Protein AF-A0A1V4TN84-F1 (afdb_monomer_lite)

Structure (mmCIF, N/CA/C/O backbone):
data_AF-A0A1V4TN84-F1
#
_entry.id   AF-A0A1V4TN84-F1
#
loop_
_atom_site.group_PDB
_atom_site.id
_atom_site.type_symbol
_atom_site.label_atom_id
_atom_site.label_alt_id
_atom_site.label_comp_id
_atom_site.label_asym_id
_atom_site.label_entity_id
_atom_site.label_seq_id
_atom_site.pdbx_PDB_ins_code
_atom_site.Cartn_x
_atom_site.Cartn_y
_atom_site.Cartn_z
_atom_site.occupancy
_atom_site.B_iso_or_equiv
_atom_site.auth_seq_id
_atom_site.auth_comp_id
_atom_site.auth_asym_id
_atom_site.auth_atom_id
_atom_site.pdbx_PDB_model_num
ATOM 1 N N . MET A 1 1 ? -17.550 -18.038 -3.055 1.00 44.47 1 MET A N 1
ATOM 2 C CA . MET A 1 1 ? -17.395 -16.756 -3.774 1.00 44.47 1 MET A CA 1
ATOM 3 C C . MET A 1 1 ? -16.757 -17.091 -5.110 1.00 44.47 1 MET A C 1
ATOM 5 O O . MET A 1 1 ? -15.758 -17.791 -5.103 1.00 44.47 1 MET A O 1
ATOM 9 N N . THR A 1 2 ? -17.371 -16.721 -6.230 1.00 51.16 2 THR A N 1
ATOM 10 C CA . THR A 1 2 ? -16.885 -17.046 -7.583 1.00 51.16 2 THR A CA 1
ATOM 11 C C . THR A 1 2 ? -16.467 -15.755 -8.274 1.00 51.16 2 THR A C 1
ATOM 13 O O . THR A 1 2 ? -17.308 -14.886 -8.494 1.00 51.16 2 THR A O 1
ATOM 16 N N . PHE A 1 3 ? -15.176 -15.620 -8.579 1.00 55.84 3 PHE A N 1
ATOM 17 C CA . PHE A 1 3 ? -14.640 -14.546 -9.413 1.00 55.84 3 PHE A CA 1
ATOM 18 C C . PHE A 1 3 ? -14.633 -15.019 -10.872 1.00 55.84 3 PHE A C 1
ATOM 20 O O . PHE A 1 3 ? -14.253 -16.154 -11.148 1.00 55.84 3 PHE A O 1
ATOM 27 N N . GLN A 1 4 ? -15.104 -14.182 -11.795 1.00 61.66 4 GLN A N 1
ATOM 28 C CA . GLN A 1 4 ? -15.044 -14.445 -13.233 1.00 61.66 4 GLN A CA 1
ATOM 29 C C . GLN A 1 4 ? -13.943 -13.567 -13.820 1.00 61.66 4 GLN A C 1
ATOM 31 O O . GLN A 1 4 ? -14.016 -12.341 -13.729 1.00 61.66 4 GLN A O 1
ATOM 36 N N . TYR A 1 5 ? -12.921 -14.193 -14.398 1.00 61.38 5 TYR A N 1
ATOM 37 C CA . TYR A 1 5 ? -11.855 -13.474 -15.086 1.00 61.38 5 TYR A CA 1
ATOM 38 C C . TYR A 1 5 ? -12.407 -12.771 -16.346 1.00 61.38 5 TYR A C 1
ATOM 40 O O . TYR A 1 5 ? -13.293 -13.319 -17.009 1.00 61.38 5 TYR A O 1
ATOM 48 N N . PRO A 1 6 ? -11.919 -11.570 -16.715 1.00 65.75 6 PRO A N 1
ATOM 49 C CA . PRO A 1 6 ? -12.272 -10.952 -17.991 1.00 65.75 6 PRO A CA 1
ATOM 50 C C . PRO A 1 6 ? -11.817 -11.837 -19.164 1.00 65.75 6 PRO A C 1
ATOM 52 O O . PRO A 1 6 ? -10.789 -12.497 -19.083 1.00 65.75 6 PRO A O 1
ATOM 55 N N . GLY A 1 7 ? -12.579 -11.856 -20.260 1.00 73.56 7 GLY A N 1
ATOM 56 C CA . GLY A 1 7 ? -12.618 -12.988 -21.201 1.00 73.56 7 GLY A CA 1
ATOM 57 C C . GLY A 1 7 ? -11.291 -13.584 -21.697 1.00 73.56 7 GLY A C 1
ATOM 58 O O . GLY A 1 7 ? -11.207 -14.797 -21.834 1.00 73.56 7 GLY A O 1
ATOM 59 N N . ASN A 1 8 ? -10.262 -12.779 -21.975 1.00 76.88 8 ASN A N 1
ATOM 60 C CA . ASN A 1 8 ? -8.979 -13.258 -22.511 1.00 76.88 8 ASN A CA 1
ATOM 61 C C . ASN A 1 8 ? -7.912 -13.561 -21.445 1.00 76.88 8 ASN A C 1
ATOM 63 O O . ASN A 1 8 ? -6.745 -13.741 -21.788 1.00 76.88 8 ASN A O 1
ATOM 67 N N . TRP A 1 9 ? -8.281 -13.570 -20.168 1.00 68.94 9 TRP A N 1
ATOM 68 C CA . TRP A 1 9 ? -7.361 -13.846 -19.076 1.00 68.94 9 TRP A CA 1
ATOM 69 C C . TRP A 1 9 ? -7.313 -15.351 -18.821 1.00 68.94 9 TRP A C 1
ATOM 71 O O . TRP A 1 9 ? -8.344 -15.998 -18.647 1.00 68.94 9 TRP A O 1
ATOM 81 N N . SER A 1 10 ? -6.106 -15.899 -18.780 1.00 64.62 10 SER A N 1
ATOM 82 C CA . SER A 1 10 ? -5.844 -17.265 -18.339 1.00 64.62 10 SER A CA 1
ATOM 83 C C . SER A 1 10 ? -5.155 -17.228 -16.984 1.00 64.62 10 SER A C 1
ATOM 85 O O . SER A 1 10 ? -4.241 -16.427 -16.781 1.00 64.62 10 SER A O 1
ATOM 87 N N . GLU A 1 11 ? -5.561 -18.111 -16.078 1.00 62.00 11 GLU A N 1
ATOM 88 C CA . GLU A 1 11 ? -4.801 -18.388 -14.864 1.00 62.00 11 GLU A CA 1
ATOM 89 C C . GLU A 1 11 ? -3.408 -18.890 -15.267 1.00 62.00 11 GLU A C 1
ATOM 91 O O . GLU A 1 11 ? -3.270 -19.881 -15.988 1.00 62.00 11 GLU A O 1
ATOM 96 N N . LEU A 1 12 ? -2.367 -18.160 -14.872 1.00 56.59 12 LEU A N 1
ATOM 97 C CA . LEU A 1 12 ? -1.006 -18.674 -14.946 1.00 56.59 12 LEU A CA 1
ATOM 98 C C . LEU A 1 12 ? -0.860 -19.651 -13.778 1.00 56.59 12 LEU A C 1
ATOM 100 O O . LEU A 1 12 ? -1.164 -19.265 -12.651 1.00 56.59 12 LEU A O 1
ATOM 104 N N . ASN A 1 13 ? -0.439 -20.895 -14.055 1.00 48.38 13 ASN A N 1
ATOM 105 C CA . ASN A 1 13 ? -0.114 -21.903 -13.033 1.00 48.38 13 ASN A CA 1
ATOM 106 C C . ASN A 1 13 ? 0.580 -21.219 -11.857 1.00 48.38 13 ASN A C 1
ATOM 108 O O . ASN A 1 13 ? 1.556 -20.518 -12.131 1.00 48.38 13 ASN A O 1
ATOM 112 N N . GLU A 1 14 ? 0.088 -21.429 -10.626 1.00 47.56 14 GLU A N 1
ATOM 113 C CA . GLU A 1 14 ? 0.637 -20.911 -9.361 1.00 47.56 14 GLU A CA 1
ATOM 114 C C .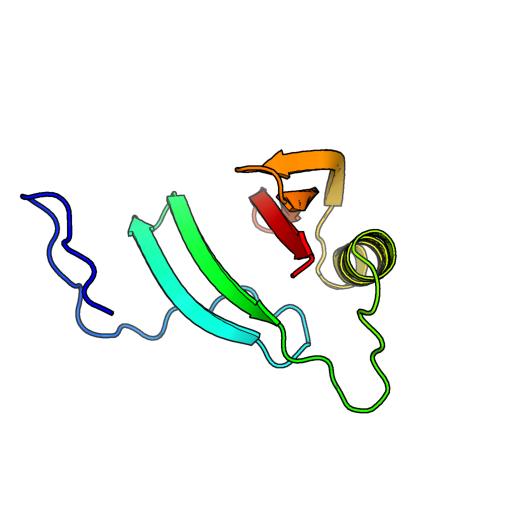 GLU A 1 14 ? 2.165 -20.824 -9.425 1.00 47.56 14 GLU A C 1
ATOM 116 O O . GLU A 1 14 ? 2.899 -21.771 -9.151 1.00 47.56 14 GLU A O 1
ATOM 121 N N . THR A 1 15 ? 2.659 -19.682 -9.882 1.00 45.22 15 THR A N 1
ATOM 122 C CA . THR A 1 15 ? 4.082 -19.403 -9.929 1.00 45.22 15 THR A CA 1
ATOM 123 C C . THR A 1 15 ? 4.315 -18.670 -8.631 1.00 45.22 15 THR A C 1
ATOM 125 O O . THR A 1 15 ? 3.602 -17.704 -8.362 1.00 45.22 15 THR A O 1
ATOM 128 N N . GLU A 1 16 ? 5.229 -19.158 -7.791 1.00 45.19 16 GLU A N 1
ATOM 129 C CA . GLU A 1 16 ? 5.577 -18.519 -6.521 1.00 45.19 16 GLU A CA 1
ATOM 130 C C . GLU A 1 16 ? 6.028 -17.075 -6.778 1.00 45.19 16 GLU A C 1
ATOM 132 O O . GLU A 1 16 ? 7.206 -16.777 -6.987 1.00 45.19 16 GLU A O 1
ATOM 137 N N . TYR A 1 17 ? 5.074 -16.150 -6.794 1.00 42.38 17 TYR A N 1
ATOM 138 C CA . TYR A 1 17 ? 5.363 -14.737 -6.825 1.00 42.38 17 TYR A CA 1
ATOM 139 C C . TYR A 1 17 ? 5.905 -14.388 -5.453 1.00 42.38 17 TYR A C 1
ATOM 141 O O . TYR A 1 17 ? 5.197 -14.417 -4.446 1.00 42.38 17 TYR A O 1
ATOM 149 N N . LYS A 1 18 ? 7.190 -14.044 -5.419 1.00 45.19 18 LYS A N 1
ATOM 150 C CA . LYS A 1 18 ? 7.790 -13.415 -4.251 1.00 45.19 18 LYS A CA 1
ATOM 151 C C . LYS A 1 18 ? 7.238 -12.000 -4.178 1.00 45.19 18 LYS A C 1
ATOM 153 O O . LYS A 1 18 ? 7.744 -11.095 -4.838 1.00 45.19 18 LYS A O 1
ATOM 158 N N . THR A 1 19 ? 6.159 -11.825 -3.423 1.00 47.38 19 THR A N 1
ATOM 159 C CA . THR A 1 19 ? 5.708 -10.491 -3.044 1.00 47.38 19 THR A CA 1
ATOM 160 C C . THR A 1 19 ? 6.782 -9.826 -2.197 1.00 47.38 19 THR A C 1
ATOM 162 O O . THR A 1 19 ? 7.658 -10.479 -1.618 1.00 47.38 19 THR A O 1
ATOM 165 N N . LEU A 1 20 ? 6.755 -8.495 -2.169 1.00 44.44 20 LEU A N 1
ATOM 166 C CA . LEU A 1 20 ? 7.616 -7.733 -1.284 1.00 44.44 20 LEU A CA 1
ATOM 167 C C . LEU A 1 20 ? 7.236 -8.134 0.150 1.00 44.44 20 LEU A C 1
ATOM 169 O O . LEU A 1 20 ? 6.227 -7.669 0.668 1.00 44.44 20 LEU A O 1
ATOM 173 N N . ASP A 1 21 ? 7.997 -9.036 0.771 1.00 48.47 21 ASP A N 1
ATOM 174 C CA . ASP A 1 21 ? 7.750 -9.497 2.139 1.00 48.47 21 ASP A CA 1
ATOM 175 C C . ASP A 1 21 ? 7.879 -8.298 3.069 1.00 48.47 21 ASP A C 1
ATOM 177 O O . ASP A 1 21 ? 8.992 -7.986 3.474 1.00 48.47 21 ASP A O 1
ATOM 181 N N . LEU A 1 22 ? 6.784 -7.603 3.401 1.00 50.00 22 LEU A N 1
ATOM 182 C CA . LEU A 1 22 ? 6.774 -6.428 4.277 1.00 50.00 22 LEU A CA 1
ATOM 183 C C . LEU A 1 22 ? 7.040 -6.783 5.755 1.00 50.00 22 LEU A C 1
ATOM 185 O O . LEU A 1 22 ? 6.817 -5.947 6.623 1.00 50.00 22 LEU A O 1
ATOM 189 N N . GLY A 1 23 ? 7.597 -7.959 6.077 1.00 44.19 23 GLY A N 1
ATOM 190 C CA . GLY A 1 23 ? 8.089 -8.293 7.420 1.00 44.19 23 GLY A CA 1
ATOM 191 C C . GLY A 1 23 ? 6.965 -8.558 8.418 1.00 44.19 23 GLY A C 1
ATOM 192 O O . GLY A 1 23 ? 7.143 -8.452 9.629 1.00 44.19 23 GLY A O 1
ATOM 193 N N . SER A 1 24 ? 5.788 -8.869 7.897 1.00 51.88 24 SER A N 1
ATOM 194 C CA . SER A 1 24 ? 4.601 -9.283 8.631 1.00 51.88 24 SER A CA 1
ATOM 195 C C . SER A 1 24 ? 4.003 -10.440 7.845 1.00 51.88 24 SER A C 1
ATOM 197 O O . SER A 1 24 ? 4.135 -10.471 6.626 1.00 51.88 24 SER A O 1
ATOM 199 N N . ASN A 1 25 ? 3.413 -11.416 8.531 1.00 61.50 25 ASN A N 1
ATOM 200 C CA . ASN A 1 25 ? 2.792 -12.580 7.904 1.00 61.50 25 ASN A CA 1
ATOM 201 C C . ASN A 1 25 ? 1.731 -12.093 6.898 1.00 61.50 25 ASN A C 1
ATOM 203 O O . ASN A 1 25 ? 0.621 -11.735 7.284 1.00 61.50 25 ASN A O 1
ATOM 207 N N . ILE A 1 26 ? 2.089 -11.991 5.623 1.00 67.12 26 ILE A N 1
ATOM 208 C CA . ILE A 1 26 ? 1.191 -11.564 4.557 1.00 67.12 26 ILE A CA 1
ATOM 209 C C . ILE A 1 26 ? 0.729 -12.817 3.840 1.00 67.12 26 ILE A C 1
ATOM 211 O O . ILE A 1 26 ? 1.534 -13.617 3.371 1.00 67.12 26 ILE A O 1
ATOM 215 N N . GLU A 1 27 ? -0.582 -12.973 3.763 1.00 73.00 27 GLU A N 1
ATOM 216 C CA . GLU A 1 27 ? -1.212 -13.992 2.942 1.00 73.00 27 GLU A CA 1
ATOM 217 C C . GLU A 1 27 ? -1.642 -13.328 1.631 1.00 73.00 27 GLU A C 1
ATOM 219 O O . GLU A 1 27 ? -2.493 -12.432 1.620 1.00 73.00 27 GLU A O 1
ATOM 224 N N . VAL A 1 28 ? -1.013 -13.730 0.527 1.00 75.44 28 VAL A N 1
ATOM 225 C CA . VAL A 1 28 ? -1.392 -13.274 -0.812 1.00 75.44 28 VAL A CA 1
ATOM 226 C C . VAL A 1 28 ? -2.686 -13.980 -1.196 1.00 75.44 28 VAL A C 1
ATOM 228 O O . VAL A 1 28 ? -2.720 -15.200 -1.299 1.00 75.44 28 VAL A O 1
ATOM 231 N N . ILE A 1 29 ? -3.755 -13.211 -1.398 1.00 78.06 29 ILE A N 1
ATOM 232 C CA . ILE A 1 29 ? -5.060 -13.739 -1.813 1.00 78.06 29 ILE A CA 1
ATOM 233 C C . ILE A 1 29 ? -5.106 -13.860 -3.336 1.00 78.06 29 ILE A C 1
ATOM 235 O O . ILE A 1 29 ? -5.655 -14.818 -3.870 1.00 78.06 29 ILE A O 1
ATOM 239 N N . PHE A 1 30 ? -4.575 -12.858 -4.040 1.00 77.19 30 PHE A N 1
ATOM 240 C CA . PHE A 1 30 ? -4.642 -12.794 -5.495 1.00 77.19 30 PHE A CA 1
ATOM 241 C C . PHE A 1 30 ? -3.623 -11.808 -6.063 1.00 77.19 30 PHE A C 1
ATOM 243 O O . PHE A 1 30 ? -3.352 -10.763 -5.468 1.00 77.19 30 PHE A O 1
ATOM 250 N N . ILE A 1 31 ? -3.102 -12.132 -7.245 1.00 79.56 31 ILE A N 1
ATOM 251 C CA . ILE A 1 31 ? -2.227 -11.270 -8.036 1.00 79.56 31 ILE A CA 1
ATOM 252 C C . ILE A 1 31 ? -2.816 -11.150 -9.438 1.00 79.56 31 ILE A C 1
ATOM 254 O O . ILE A 1 31 ? -3.181 -12.147 -10.058 1.00 79.56 31 ILE A O 1
ATOM 258 N N . LEU A 1 32 ? -2.876 -9.923 -9.944 1.00 78.56 32 LEU A N 1
ATOM 259 C CA . LEU A 1 32 ? -3.323 -9.613 -11.291 1.00 78.56 32 LEU A CA 1
ATOM 260 C C . LEU A 1 32 ? -2.295 -8.758 -12.007 1.00 78.56 32 LEU A C 1
ATOM 262 O O . LEU A 1 32 ? -2.011 -7.650 -11.558 1.00 78.56 32 LEU A O 1
ATOM 266 N N . GLY A 1 33 ? -1.787 -9.211 -13.148 1.00 75.25 33 GLY A N 1
ATOM 267 C CA . GLY A 1 33 ? -0.942 -8.356 -13.968 1.00 75.25 33 GLY A CA 1
ATOM 268 C C . GLY A 1 33 ? 0.034 -9.093 -14.865 1.00 75.25 33 GLY A C 1
ATOM 269 O O . GLY A 1 33 ? -0.123 -10.274 -15.157 1.00 75.25 33 GLY A O 1
ATOM 270 N N . ILE A 1 34 ? 1.042 -8.341 -15.291 1.00 74.94 34 ILE A N 1
ATOM 271 C CA . ILE A 1 34 ? 2.205 -8.794 -16.059 1.00 74.94 34 ILE A CA 1
ATOM 272 C C . ILE A 1 34 ? 3.472 -8.459 -15.264 1.00 74.94 34 ILE A C 1
ATOM 274 O O . ILE A 1 34 ? 3.404 -7.698 -14.301 1.00 74.94 34 ILE A O 1
ATOM 278 N N . GLU A 1 35 ? 4.639 -8.953 -15.680 1.00 69.62 35 GLU A N 1
ATOM 279 C CA . GLU A 1 35 ? 5.910 -8.782 -14.944 1.00 69.62 35 GLU A CA 1
ATOM 280 C C . GLU A 1 35 ? 6.208 -7.338 -14.493 1.00 69.62 35 GLU A C 1
ATOM 282 O O . GLU A 1 35 ? 6.781 -7.124 -13.431 1.00 69.62 35 GLU A O 1
ATOM 287 N N . GLN A 1 36 ? 5.799 -6.338 -15.277 1.00 71.19 36 GLN A N 1
ATOM 288 C CA . GLN A 1 36 ? 6.102 -4.919 -15.038 1.00 71.19 36 GLN A CA 1
ATOM 289 C C . GLN A 1 36 ? 5.012 -4.174 -14.258 1.00 71.19 36 GLN A C 1
ATOM 291 O O . GLN A 1 36 ? 5.213 -3.037 -13.832 1.00 71.19 36 GLN A O 1
ATOM 296 N N . THR A 1 37 ? 3.813 -4.743 -14.136 1.00 74.62 37 THR A N 1
ATOM 297 C CA . THR A 1 37 ? 2.669 -4.076 -13.507 1.00 74.62 37 THR A CA 1
ATOM 298 C C . THR A 1 37 ? 1.760 -5.121 -12.899 1.00 74.62 37 THR A C 1
ATOM 300 O O . THR A 1 37 ? 1.114 -5.880 -13.620 1.00 74.62 37 THR A O 1
ATOM 303 N N . VAL A 1 38 ? 1.696 -5.114 -11.571 1.00 78.88 38 VAL A N 1
ATOM 304 C CA . VAL A 1 38 ? 0.910 -6.057 -10.782 1.00 78.88 38 VAL A CA 1
ATOM 305 C C . VAL A 1 38 ? 0.002 -5.321 -9.805 1.00 78.88 38 VAL A C 1
ATOM 307 O O . VAL A 1 38 ? 0.355 -4.285 -9.243 1.00 78.88 38 VAL A O 1
ATOM 310 N N . LEU A 1 39 ? -1.176 -5.888 -9.597 1.00 78.81 39 LEU A N 1
ATOM 311 C CA . LEU A 1 39 ? -2.101 -5.574 -8.526 1.00 78.81 39 LEU A CA 1
ATOM 312 C C . LEU A 1 39 ? -2.144 -6.789 -7.608 1.00 78.81 39 LEU A C 1
ATOM 314 O O . LEU A 1 39 ? -2.544 -7.868 -8.040 1.00 78.81 39 LEU A O 1
ATOM 318 N N . THR A 1 40 ? -1.743 -6.614 -6.354 1.00 76.88 40 THR A N 1
ATOM 319 C CA . THR A 1 40 ? -1.834 -7.666 -5.342 1.00 76.88 40 THR A CA 1
ATOM 320 C C . THR A 1 40 ? -2.956 -7.348 -4.363 1.00 76.88 40 THR A C 1
ATOM 322 O O . THR A 1 40 ? -3.158 -6.203 -3.956 1.00 76.88 40 THR A O 1
ATOM 325 N N . PHE A 1 41 ? -3.720 -8.376 -4.009 1.00 77.94 41 PHE A N 1
ATOM 326 C CA . PHE A 1 41 ? -4.637 -8.356 -2.881 1.00 77.94 41 PHE A CA 1
ATOM 327 C C . PHE A 1 41 ? -4.059 -9.248 -1.800 1.00 77.94 41 PHE A C 1
ATOM 329 O O . PHE A 1 41 ? -3.822 -10.438 -2.003 1.00 77.94 41 PHE A O 1
ATOM 336 N N . GLU A 1 42 ? -3.827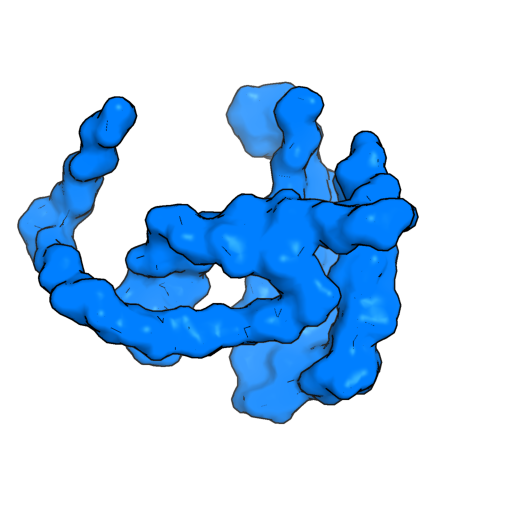 -8.644 -0.647 1.00 76.81 42 GLU A N 1
ATOM 337 C CA . GLU A 1 42 ? -3.064 -9.236 0.436 1.00 76.81 42 GLU A CA 1
ATOM 338 C C . GLU A 1 42 ? -3.825 -9.061 1.743 1.00 76.81 42 GLU A C 1
ATOM 340 O O . GLU A 1 42 ? -4.411 -8.009 2.017 1.00 76.81 42 GLU A O 1
ATOM 345 N N . LYS A 1 43 ? -3.791 -10.097 2.575 1.00 73.12 43 LYS A N 1
ATOM 346 C CA . LYS A 1 43 ? -4.239 -10.029 3.957 1.00 73.12 43 LYS A CA 1
ATOM 347 C C . LYS A 1 43 ? -3.021 -9.880 4.850 1.00 73.12 43 LYS A C 1
ATOM 349 O O . LYS A 1 43 ? -2.184 -10.773 4.943 1.00 73.12 43 LYS A O 1
ATOM 354 N N . VAL A 1 44 ? -2.955 -8.753 5.548 1.00 70.38 44 VAL A N 1
ATOM 355 C CA . VAL A 1 44 ? -1.939 -8.523 6.575 1.00 70.38 44 VAL A CA 1
ATOM 356 C C . VAL A 1 44 ? -2.358 -9.262 7.843 1.00 70.38 44 VAL A C 1
ATOM 358 O O . VAL A 1 44 ? -3.404 -8.956 8.419 1.00 70.38 44 VAL A O 1
ATOM 361 N N . ILE A 1 45 ? -1.548 -10.220 8.291 1.00 69.44 45 ILE A N 1
ATOM 362 C CA . ILE A 1 45 ? -1.703 -10.892 9.582 1.00 69.44 45 ILE A CA 1
ATOM 363 C C . ILE A 1 45 ? -0.724 -10.214 10.555 1.00 69.44 45 ILE A C 1
ATOM 365 O O . ILE A 1 45 ? 0.492 -10.402 10.438 1.00 69.44 45 ILE A O 1
ATOM 369 N N . PRO A 1 46 ? -1.218 -9.398 11.505 1.00 63.12 46 PRO A N 1
ATOM 370 C CA . PRO A 1 46 ? -0.353 -8.744 12.477 1.00 63.12 46 PRO A CA 1
ATOM 371 C C . PRO A 1 46 ? 0.416 -9.793 13.293 1.00 63.12 46 PRO A C 1
ATOM 373 O O . PRO A 1 46 ? -0.156 -10.801 13.712 1.00 63.12 46 PRO A O 1
ATOM 376 N N . GLY A 1 47 ? 1.705 -9.557 13.550 1.00 61.78 47 GLY A N 1
ATOM 377 C CA . GLY A 1 47 ? 2.474 -10.392 14.478 1.00 61.78 47 GLY A CA 1
ATOM 378 C C . GLY A 1 47 ? 1.914 -10.342 15.909 1.00 61.78 47 GLY A C 1
ATOM 379 O O . GLY A 1 47 ? 1.163 -9.428 16.261 1.00 61.78 47 GLY A O 1
ATOM 380 N N . GLN A 1 48 ? 2.306 -11.292 16.769 1.00 51.44 48 GLN A N 1
ATOM 381 C CA . GLN A 1 48 ? 1.982 -11.223 18.201 1.00 51.44 48 GLN A CA 1
ATOM 382 C C . GLN A 1 48 ? 2.484 -9.875 18.755 1.00 51.44 48 GLN A C 1
ATOM 384 O O . GLN A 1 48 ? 3.672 -9.577 18.665 1.00 51.44 48 GLN A O 1
ATOM 389 N N . ASN A 1 49 ? 1.572 -9.053 19.288 1.00 58.59 49 ASN A N 1
ATOM 390 C CA . ASN A 1 49 ? 1.772 -7.671 19.773 1.00 58.59 49 ASN A CA 1
ATOM 391 C C . ASN A 1 49 ? 1.699 -6.534 18.734 1.00 58.59 49 ASN A C 1
ATOM 393 O O . ASN A 1 49 ? 1.761 -5.367 19.125 1.00 58.59 49 ASN A O 1
ATOM 397 N N . GLN A 1 50 ? 1.497 -6.813 17.442 1.00 57.38 50 GLN A N 1
ATOM 398 C CA . GLN A 1 50 ? 1.190 -5.759 16.471 1.00 57.38 50 GLN A CA 1
ATOM 399 C C . GLN A 1 50 ? -0.298 -5.423 16.495 1.00 57.38 50 GLN A C 1
ATOM 401 O O . GLN A 1 50 ? -1.162 -6.212 16.119 1.00 57.38 50 GLN A O 1
ATOM 406 N N . VAL A 1 51 ? -0.600 -4.205 16.928 1.00 57.47 51 VAL A N 1
ATOM 407 C CA . VAL A 1 51 ? -1.964 -3.700 17.021 1.00 57.47 51 VAL A CA 1
ATOM 408 C C . VAL A 1 51 ? -2.224 -2.763 15.843 1.00 57.47 51 VAL A C 1
ATOM 410 O O . VAL A 1 51 ? -2.169 -1.543 15.974 1.00 57.47 51 VAL A O 1
ATOM 413 N N . LEU A 1 52 ? -2.545 -3.330 14.679 1.00 66.56 52 LEU A N 1
ATOM 414 C CA . LEU A 1 52 ? -3.014 -2.583 13.502 1.00 66.56 52 LEU A CA 1
ATOM 415 C C . LEU A 1 52 ? -4.499 -2.191 13.666 1.00 66.56 52 LEU A C 1
ATOM 417 O O . LEU A 1 52 ? -5.333 -2.473 12.815 1.00 66.56 52 LEU A O 1
ATOM 421 N N . LYS A 1 53 ? -4.861 -1.587 14.810 1.00 63.56 53 LYS A N 1
ATOM 422 C CA . LYS A 1 53 ? -6.264 -1.270 15.162 1.00 63.56 53 LYS A CA 1
ATOM 423 C C . LYS A 1 53 ? -6.854 -0.121 14.352 1.00 63.56 53 LYS A C 1
ATOM 425 O O . LYS A 1 53 ? -8.069 0.060 14.348 1.00 63.56 53 LYS A O 1
ATOM 430 N N . THR A 1 54 ? -6.012 0.698 13.730 1.00 81.44 54 THR A N 1
ATOM 431 C CA . THR A 1 54 ? -6.451 1.883 12.996 1.00 81.44 54 THR A CA 1
ATOM 432 C C . THR A 1 54 ? -5.689 2.004 11.686 1.00 81.44 54 THR A C 1
ATOM 434 O O . THR A 1 54 ? -4.514 1.643 11.599 1.00 81.44 54 THR A O 1
ATOM 437 N N . LEU A 1 55 ? -6.355 2.554 10.671 1.00 84.00 55 LEU A N 1
ATOM 438 C CA . LEU A 1 55 ? -5.744 2.817 9.371 1.00 84.00 55 LEU A CA 1
ATOM 439 C C . LEU A 1 55 ? -4.486 3.706 9.461 1.00 84.00 55 LEU A C 1
ATOM 441 O O . LEU A 1 55 ? -3.486 3.356 8.836 1.00 84.00 55 LEU A O 1
ATOM 445 N N . PRO A 1 56 ? -4.451 4.782 10.282 1.00 82.25 56 PRO A N 1
ATOM 446 C CA . PRO A 1 56 ? -3.219 5.545 10.483 1.00 82.25 56 PRO A CA 1
ATOM 447 C C . PRO A 1 56 ? -2.114 4.745 11.183 1.00 82.25 56 PRO A C 1
ATOM 449 O O . PRO A 1 56 ? -0.941 4.921 10.867 1.00 82.25 56 PRO A O 1
ATOM 452 N N . GLY A 1 57 ? -2.470 3.854 12.117 1.00 80.50 57 GLY A N 1
ATOM 453 C CA . GLY A 1 57 ? -1.508 2.967 12.776 1.00 80.50 57 GLY A CA 1
ATOM 454 C C . GLY A 1 57 ? -0.846 2.019 11.779 1.00 80.50 57 GLY A C 1
ATOM 455 O O . GLY A 1 57 ? 0.378 1.915 11.754 1.00 80.50 57 GLY A O 1
ATOM 456 N N . TRP A 1 58 ? -1.643 1.417 10.891 1.00 84.31 58 TRP A N 1
ATOM 457 C CA . TRP A 1 58 ? -1.130 0.630 9.771 1.00 84.31 58 TRP A CA 1
ATOM 458 C C . TRP A 1 58 ? -0.215 1.442 8.859 1.00 84.31 58 TRP A C 1
ATOM 460 O O . TRP A 1 58 ? 0.907 1.018 8.579 1.00 84.31 58 TRP A O 1
ATOM 470 N N . ALA A 1 59 ? -0.647 2.639 8.464 1.00 86.69 59 ALA A N 1
ATOM 471 C CA . ALA A 1 59 ? 0.140 3.497 7.594 1.00 86.69 59 ALA A CA 1
ATOM 472 C C . ALA A 1 59 ? 1.502 3.844 8.213 1.00 86.69 59 ALA A C 1
ATOM 474 O O . ALA A 1 59 ? 2.532 3.804 7.539 1.00 86.69 59 ALA A O 1
ATOM 475 N N . GLN A 1 60 ? 1.521 4.137 9.515 1.00 86.69 60 GLN A N 1
ATOM 476 C CA . GLN A 1 60 ? 2.746 4.432 10.247 1.00 86.69 60 GLN A CA 1
ATOM 477 C C . GLN A 1 60 ? 3.690 3.227 10.307 1.00 86.69 60 GLN A C 1
ATOM 479 O O . GLN A 1 60 ? 4.893 3.403 10.114 1.00 86.69 60 GLN A O 1
ATOM 484 N N . THR A 1 61 ? 3.165 2.016 10.517 1.00 82.62 61 THR A N 1
ATOM 485 C CA . THR A 1 61 ? 3.959 0.778 10.491 1.00 82.62 61 THR A CA 1
ATOM 486 C C . THR A 1 61 ? 4.597 0.545 9.125 1.00 82.62 61 THR A C 1
ATOM 488 O O . THR A 1 61 ? 5.792 0.267 9.055 1.00 82.62 61 THR A O 1
ATOM 491 N N . ILE A 1 62 ? 3.852 0.710 8.027 1.00 84.75 62 ILE A N 1
ATOM 492 C CA . ILE A 1 62 ? 4.434 0.585 6.684 1.00 84.75 62 ILE A CA 1
ATOM 493 C C . ILE A 1 62 ? 5.532 1.632 6.488 1.00 84.75 62 ILE A C 1
ATOM 495 O O . ILE A 1 62 ? 6.658 1.276 6.143 1.00 84.75 62 ILE A O 1
ATOM 499 N N . LYS A 1 63 ? 5.248 2.907 6.788 1.00 88.75 63 LYS A N 1
ATOM 500 C CA . LYS A 1 63 ? 6.221 4.002 6.648 1.00 88.75 63 LYS A CA 1
ATOM 501 C C . LYS A 1 63 ? 7.498 3.770 7.458 1.00 88.75 63 LYS A C 1
ATOM 503 O O . LYS A 1 63 ? 8.572 4.086 6.956 1.00 88.75 63 LYS A O 1
ATOM 508 N N . SER A 1 64 ? 7.418 3.197 8.662 1.00 88.06 64 SER A N 1
ATOM 509 C CA . SER A 1 64 ? 8.609 2.924 9.477 1.00 88.06 64 SER A CA 1
ATOM 510 C C . SER A 1 64 ? 9.479 1.789 8.928 1.00 88.06 64 SER A C 1
ATOM 512 O O . SER A 1 64 ? 10.662 1.732 9.248 1.00 88.06 64 SER A O 1
ATOM 514 N N . MET A 1 65 ? 8.922 0.899 8.101 1.00 84.50 65 MET A N 1
ATOM 515 C CA . MET A 1 65 ? 9.660 -0.198 7.462 1.00 84.50 65 MET A CA 1
ATOM 516 C C . MET A 1 65 ? 10.278 0.185 6.114 1.00 84.50 65 MET A C 1
ATOM 518 O 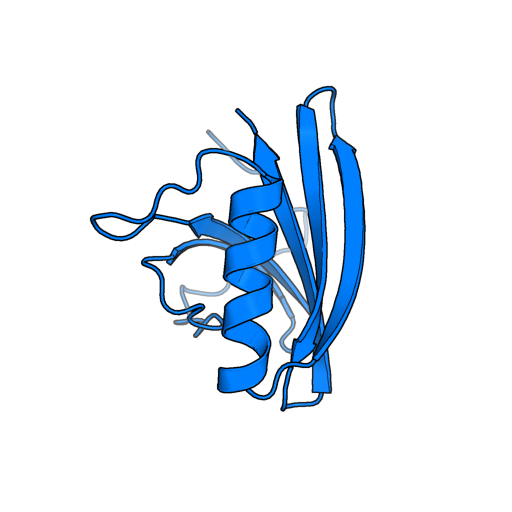O . MET A 1 65 ? 11.196 -0.493 5.662 1.00 84.50 65 MET A O 1
ATOM 522 N N . LEU A 1 66 ? 9.802 1.247 5.455 1.00 88.19 66 LEU A N 1
ATOM 523 C CA . LEU A 1 66 ? 10.323 1.647 4.141 1.00 88.19 66 LEU A CA 1
ATOM 524 C C . LEU A 1 66 ? 11.843 1.926 4.154 1.00 88.19 66 LEU A C 1
ATOM 526 O O . LEU A 1 66 ? 12.531 1.376 3.290 1.00 88.19 66 LEU A O 1
ATOM 530 N N . PRO A 1 67 ? 12.411 2.677 5.125 1.00 87.94 67 PRO A N 1
ATOM 531 C CA . PRO A 1 67 ? 13.835 3.012 5.102 1.00 87.94 67 PRO A CA 1
ATOM 532 C C . PRO A 1 67 ? 14.756 1.791 5.195 1.00 87.94 67 PRO A C 1
ATOM 534 O O . PRO A 1 67 ? 15.733 1.710 4.456 1.00 87.94 67 PRO A O 1
ATOM 537 N N . SER A 1 68 ? 14.432 0.809 6.046 1.00 86.62 68 SER A N 1
ATOM 538 C CA . SER A 1 68 ? 15.240 -0.415 6.185 1.00 86.62 68 SER A CA 1
ATOM 539 C C . SER A 1 68 ? 15.202 -1.306 4.939 1.00 86.62 68 SER A C 1
ATOM 541 O O . SER A 1 68 ? 16.026 -2.205 4.800 1.00 86.62 68 SER A O 1
ATOM 543 N N . ARG A 1 69 ? 14.276 -1.033 4.014 1.00 83.69 69 ARG A N 1
ATOM 544 C CA . ARG A 1 69 ? 14.099 -1.733 2.735 1.00 83.69 69 ARG A CA 1
ATOM 545 C C . ARG A 1 69 ? 14.639 -0.942 1.543 1.00 83.69 69 ARG A C 1
ATOM 547 O O . ARG A 1 69 ? 14.420 -1.338 0.401 1.00 83.69 69 ARG A O 1
ATOM 554 N N . GLY A 1 70 ? 15.288 0.199 1.792 1.00 88.31 70 GLY A N 1
ATOM 555 C CA . GLY A 1 70 ? 15.723 1.118 0.739 1.00 88.31 70 GLY A CA 1
ATOM 556 C C . GLY A 1 70 ? 14.560 1.731 -0.048 1.00 88.31 70 GLY A C 1
ATOM 557 O O . GLY A 1 70 ? 14.753 2.187 -1.170 1.00 88.31 70 GLY A O 1
ATOM 558 N N . ALA A 1 71 ? 13.347 1.716 0.510 1.00 90.62 71 ALA A N 1
ATOM 559 C CA . ALA A 1 71 ? 12.172 2.299 -0.112 1.00 90.62 71 ALA A CA 1
ATOM 560 C C . ALA A 1 71 ? 11.950 3.738 0.377 1.00 90.62 71 ALA A C 1
ATOM 562 O O . ALA A 1 71 ? 12.172 4.079 1.540 1.00 90.62 71 ALA A O 1
ATOM 563 N N . GLN A 1 72 ? 11.467 4.586 -0.523 1.00 93.12 72 GLN A N 1
ATOM 564 C CA . GLN A 1 72 ? 11.181 5.991 -0.289 1.00 93.12 72 GLN A CA 1
ATOM 565 C C . GLN A 1 72 ? 9.670 6.218 -0.222 1.00 93.12 72 GLN A C 1
ATOM 567 O O . GLN A 1 72 ? 8.942 5.943 -1.176 1.00 93.12 72 GLN A O 1
ATOM 572 N N . PHE A 1 73 ? 9.195 6.781 0.888 1.00 95.19 73 PHE A N 1
ATOM 573 C CA . PHE A 1 73 ? 7.828 7.289 0.986 1.00 95.19 73 PHE A CA 1
ATOM 574 C C . PHE A 1 73 ? 7.605 8.463 0.019 1.00 95.19 73 PHE A C 1
ATOM 576 O O . PHE A 1 73 ? 8.452 9.351 -0.076 1.00 95.19 73 PHE A O 1
ATOM 583 N N . LEU A 1 74 ? 6.465 8.479 -0.678 1.00 95.31 74 LEU A N 1
ATOM 584 C CA . LEU A 1 74 ? 6.116 9.533 -1.637 1.00 95.31 74 LEU A CA 1
ATOM 585 C C . LEU A 1 74 ? 4.915 10.361 -1.179 1.00 95.31 74 LEU A C 1
ATOM 587 O O . LEU A 1 74 ? 4.982 11.586 -1.156 1.00 95.31 74 LEU A O 1
ATOM 591 N N . SER A 1 75 ? 3.799 9.707 -0.856 1.00 95.94 75 SER A N 1
ATOM 592 C CA . SER A 1 75 ? 2.561 10.398 -0.483 1.00 95.94 75 SER A CA 1
ATOM 593 C C . SER A 1 75 ? 1.605 9.488 0.271 1.00 95.94 75 SER A C 1
ATOM 595 O O . SER A 1 75 ? 1.637 8.269 0.096 1.00 95.94 75 SER A O 1
ATOM 597 N N . GLU A 1 76 ? 0.682 10.087 1.016 1.00 95.62 76 GLU A N 1
ATOM 598 C CA . GLU A 1 76 ? -0.421 9.382 1.661 1.00 95.62 76 GLU A CA 1
ATOM 599 C C . GLU A 1 76 ? -1.743 10.129 1.519 1.00 95.62 76 GLU A C 1
ATOM 601 O O . GLU A 1 76 ? -1.761 11.341 1.294 1.00 95.62 76 GLU A O 1
ATOM 606 N N . LYS A 1 77 ? -2.855 9.394 1.612 1.00 93.56 77 LYS A N 1
ATOM 607 C CA . LYS A 1 77 ? -4.194 9.961 1.464 1.00 93.56 77 LYS A CA 1
ATOM 608 C C . LYS A 1 77 ? -5.249 9.141 2.211 1.00 93.56 77 LYS A C 1
ATOM 610 O O . LYS A 1 77 ? -5.300 7.921 2.075 1.00 93.56 77 LYS A O 1
ATOM 615 N N . ASN A 1 78 ? -6.142 9.837 2.918 1.00 92.62 78 ASN A N 1
ATOM 616 C CA . ASN A 1 78 ? -7.412 9.282 3.396 1.00 92.62 78 ASN A CA 1
ATOM 617 C C . ASN A 1 78 ? -8.395 9.149 2.228 1.00 92.62 78 ASN A C 1
ATOM 619 O O . ASN A 1 78 ? -8.541 10.076 1.425 1.00 92.62 78 ASN A O 1
ATOM 623 N N . LEU A 1 79 ? -9.086 8.019 2.144 1.00 91.75 79 LEU A N 1
ATOM 624 C CA . LEU A 1 79 ? -10.036 7.707 1.084 1.00 91.75 79 LEU A CA 1
ATOM 625 C C . LEU A 1 79 ? -11.336 7.160 1.672 1.00 91.75 79 LEU A C 1
ATOM 627 O O . LEU A 1 79 ? -11.350 6.592 2.760 1.00 91.75 79 LEU A O 1
ATOM 631 N N . THR A 1 80 ? -12.406 7.267 0.892 1.00 88.81 80 THR A N 1
ATOM 632 C CA . THR A 1 80 ? -13.641 6.514 1.109 1.00 88.81 80 THR A CA 1
ATOM 633 C C . THR A 1 80 ? -13.910 5.711 -0.154 1.00 88.81 80 THR A C 1
ATOM 635 O O . THR A 1 80 ? -13.995 6.278 -1.244 1.00 88.81 80 THR A O 1
ATOM 638 N N . VAL A 1 81 ? -14.014 4.390 -0.029 1.00 82.19 81 VAL A N 1
ATOM 639 C CA . VAL A 1 81 ? -14.231 3.470 -1.152 1.00 82.19 81 VAL A CA 1
ATOM 640 C C . VAL A 1 81 ? -15.486 2.669 -0.862 1.00 82.19 81 VAL A C 1
ATOM 642 O O . VAL A 1 81 ? -15.544 1.957 0.132 1.00 82.19 81 VAL A O 1
ATOM 645 N N . ALA A 1 82 ? -16.506 2.814 -1.710 1.00 86.31 82 ALA A 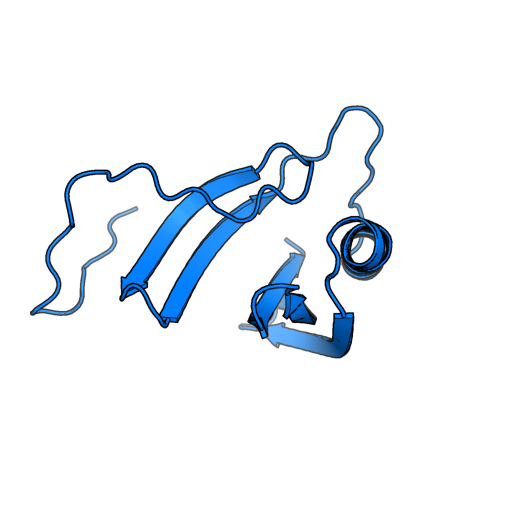N 1
ATOM 646 C CA . ALA A 1 82 ? -17.808 2.168 -1.515 1.00 86.31 82 ALA A CA 1
ATOM 647 C C . ALA A 1 82 ? -18.411 2.400 -0.107 1.00 86.31 82 ALA A C 1
ATOM 649 O O . ALA A 1 82 ? -19.029 1.511 0.468 1.00 86.31 82 ALA A O 1
ATOM 650 N N . GLY A 1 83 ? -18.210 3.596 0.462 1.00 85.38 83 GLY A N 1
ATOM 651 C CA . GLY A 1 83 ? -18.683 3.947 1.808 1.00 85.38 83 GLY A CA 1
ATOM 652 C C . GLY A 1 83 ? -17.808 3.441 2.961 1.00 85.38 83 GLY A C 1
ATOM 653 O O . GLY A 1 83 ? -18.143 3.691 4.113 1.00 85.38 83 GLY A O 1
ATOM 654 N N . VAL A 1 84 ? -16.691 2.771 2.668 1.00 86.25 84 VAL A N 1
ATOM 655 C CA . VAL A 1 84 ? -15.738 2.263 3.661 1.00 86.25 84 VAL A CA 1
ATOM 656 C C . VAL A 1 84 ? -14.526 3.185 3.744 1.00 86.25 84 VAL A C 1
ATOM 658 O O . VAL A 1 84 ? -13.942 3.551 2.718 1.00 86.25 84 VAL A O 1
ATOM 661 N N . ASP A 1 85 ? -14.132 3.545 4.964 1.00 86.50 85 ASP A N 1
ATOM 662 C CA . ASP A 1 85 ? -12.907 4.305 5.205 1.00 86.50 85 ASP A CA 1
ATOM 663 C C . ASP A 1 85 ? -11.679 3.487 4.798 1.00 86.50 85 ASP A C 1
ATOM 665 O O . ASP A 1 85 ? -11.517 2.315 5.158 1.00 86.50 85 ASP A O 1
ATOM 669 N N . ALA A 1 86 ? -10.786 4.137 4.063 1.00 89.25 86 ALA A N 1
ATOM 670 C CA . ALA A 1 86 ? -9.558 3.554 3.563 1.00 89.25 86 ALA A CA 1
ATOM 671 C C . ALA A 1 86 ? -8.386 4.532 3.690 1.00 89.25 86 ALA A C 1
ATOM 673 O O . ALA A 1 86 ? -8.551 5.750 3.793 1.00 89.25 86 ALA A O 1
ATOM 674 N N . TYR A 1 87 ? -7.175 3.987 3.668 1.00 89.56 87 TYR A N 1
ATOM 675 C CA . TYR A 1 87 ? 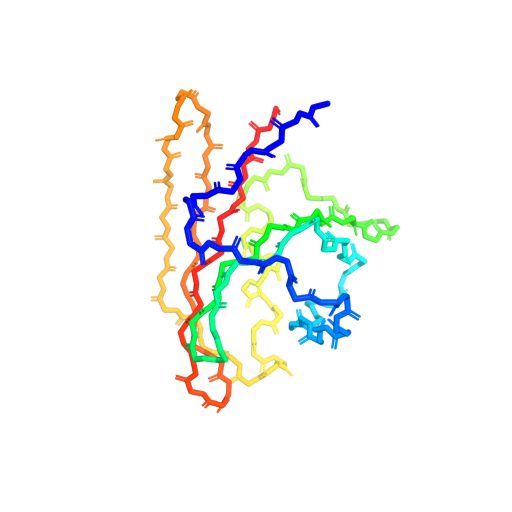-5.943 4.762 3.729 1.00 89.56 87 TYR A CA 1
ATOM 676 C C . TYR A 1 87 ? -4.968 4.254 2.687 1.00 89.56 87 TYR A C 1
ATOM 678 O O . TYR A 1 87 ? -4.693 3.057 2.616 1.00 89.56 87 TYR A O 1
ATOM 686 N N . GLN A 1 88 ? -4.460 5.172 1.873 1.00 92.62 88 GLN A N 1
ATOM 687 C CA . GLN A 1 88 ? -3.566 4.866 0.772 1.00 92.62 88 GLN A CA 1
ATOM 688 C C . GLN A 1 88 ? -2.178 5.439 1.023 1.00 92.62 88 GLN A C 1
ATOM 690 O O . GLN A 1 88 ? -2.028 6.597 1.411 1.00 92.62 88 GLN A O 1
ATOM 695 N N . LEU A 1 89 ? -1.168 4.631 0.720 1.00 92.94 89 LEU A N 1
ATOM 696 C CA . LEU A 1 89 ? 0.239 4.992 0.701 1.00 92.94 89 LEU A CA 1
ATOM 697 C C . LEU A 1 89 ? 0.805 4.815 -0.703 1.00 92.94 89 LEU A C 1
ATOM 699 O O . LEU A 1 89 ? 0.494 3.840 -1.387 1.00 92.94 89 LEU A O 1
ATOM 703 N N . ARG A 1 90 ? 1.696 5.723 -1.101 1.00 93.75 90 ARG A N 1
ATOM 704 C CA . ARG A 1 90 ? 2.556 5.564 -2.274 1.00 93.75 90 ARG A CA 1
ATOM 705 C C . ARG A 1 90 ? 4.011 5.598 -1.848 1.00 93.75 90 ARG A C 1
ATOM 707 O O . ARG A 1 90 ? 4.419 6.480 -1.089 1.00 93.75 90 ARG A O 1
ATOM 714 N N . PHE A 1 91 ? 4.790 4.658 -2.360 1.00 92.69 91 PHE A N 1
ATOM 715 C CA . PHE A 1 91 ? 6.223 4.573 -2.111 1.00 92.69 91 PHE A CA 1
ATOM 716 C C . PHE A 1 91 ? 6.958 4.072 -3.353 1.00 92.69 91 PHE A C 1
ATOM 718 O O . PHE A 1 91 ? 6.366 3.439 -4.228 1.00 92.69 91 PHE A O 1
ATOM 725 N N . ARG A 1 92 ? 8.247 4.386 -3.435 1.00 91.25 92 ARG A N 1
ATOM 726 C CA . ARG A 1 92 ? 9.162 3.884 -4.457 1.00 91.25 92 ARG A CA 1
ATOM 727 C C . ARG A 1 92 ? 10.115 2.894 -3.807 1.00 91.25 92 ARG A C 1
ATOM 729 O O . ARG A 1 92 ? 10.713 3.225 -2.790 1.00 91.25 92 ARG A O 1
ATOM 736 N N . SER A 1 93 ? 10.245 1.697 -4.348 1.00 86.44 93 SER A N 1
ATOM 737 C CA . SER A 1 93 ? 11.204 0.698 -3.8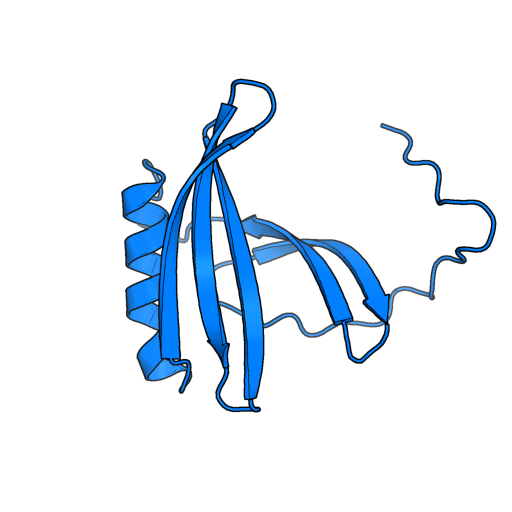68 1.00 86.44 93 SER A CA 1
ATOM 738 C C . SER A 1 93 ? 12.634 1.002 -4.331 1.00 86.44 93 SER A C 1
ATOM 740 O O . SER A 1 93 ? 12.863 1.855 -5.191 1.00 86.44 93 SER A O 1
ATOM 742 N N . ASN A 1 94 ? 13.604 0.275 -3.776 1.00 84.56 94 ASN A N 1
ATOM 743 C CA . ASN A 1 94 ? 15.021 0.429 -4.112 1.00 84.56 94 ASN A CA 1
ATOM 744 C C . ASN A 1 94 ? 15.350 0.077 -5.580 1.00 84.56 94 ASN A C 1
ATOM 746 O O . ASN A 1 94 ? 16.215 0.690 -6.192 1.00 84.56 94 ASN A O 1
ATOM 750 N N . ASP A 1 95 ? 14.632 -0.882 -6.165 1.00 82.62 95 ASP A N 1
ATOM 751 C CA . ASP A 1 95 ? 14.718 -1.262 -7.586 1.00 82.62 95 ASP A CA 1
ATOM 752 C C . ASP A 1 95 ? 13.953 -0.299 -8.520 1.00 82.62 95 ASP A C 1
ATOM 754 O O . ASP A 1 95 ? 13.952 -0.466 -9.737 1.00 82.62 95 ASP A O 1
ATOM 758 N N . GLY A 1 96 ? 13.358 0.763 -7.969 1.00 82.69 96 GLY A N 1
ATOM 759 C CA . GLY A 1 96 ? 12.814 1.887 -8.723 1.00 82.69 96 GLY A CA 1
ATOM 760 C C . GLY A 1 96 ? 11.334 1.784 -9.081 1.00 82.69 96 GLY A C 1
ATOM 761 O O . GLY A 1 96 ? 10.807 2.761 -9.618 1.00 82.69 96 GLY A O 1
ATOM 762 N N . TYR A 1 97 ? 10.662 0.679 -8.748 1.00 84.19 97 TYR A N 1
ATOM 763 C CA . TYR A 1 97 ? 9.225 0.510 -8.970 1.00 84.19 97 TYR A CA 1
ATOM 764 C C . TYR A 1 97 ? 8.387 1.379 -8.029 1.00 84.19 97 TYR A C 1
ATOM 766 O O . TYR A 1 97 ? 8.770 1.700 -6.901 1.00 84.19 97 TYR A O 1
ATOM 774 N N . TYR A 1 98 ? 7.207 1.760 -8.513 1.00 86.25 98 TYR A N 1
ATOM 775 C CA . TYR A 1 98 ? 6.236 2.552 -7.769 1.00 86.25 98 TYR A CA 1
ATOM 776 C C . TYR A 1 98 ? 5.116 1.657 -7.259 1.00 86.25 98 TYR A C 1
ATOM 778 O O . TYR A 1 98 ? 4.459 0.972 -8.037 1.00 86.25 98 TYR A O 1
ATOM 786 N N . TYR A 1 99 ? 4.847 1.742 -5.962 1.00 86.31 99 TYR A N 1
ATOM 787 C CA . TYR A 1 99 ? 3.804 0.977 -5.299 1.00 86.31 99 TYR A CA 1
ATOM 788 C C . TYR A 1 99 ? 2.714 1.906 -4.787 1.00 86.31 99 TYR A C 1
ATOM 790 O O . TYR A 1 99 ? 2.981 3.016 -4.314 1.00 86.31 99 TYR A O 1
ATOM 798 N N . THR A 1 100 ? 1.478 1.423 -4.862 1.00 88.44 100 THR A N 1
ATOM 799 C CA . THR A 1 100 ? 0.323 2.018 -4.192 1.00 88.44 100 THR A CA 1
ATOM 800 C C . THR A 1 100 ? -0.298 0.944 -3.313 1.00 88.44 100 THR A C 1
ATOM 802 O O . THR A 1 100 ? -0.772 -0.062 -3.826 1.00 88.44 100 THR A O 1
ATOM 805 N N . SER A 1 101 ? -0.286 1.145 -1.998 1.00 87.25 101 SER A N 1
ATOM 806 C CA . SER A 1 101 ? -0.870 0.218 -1.027 1.00 87.25 101 SER A CA 1
ATOM 807 C C . SER A 1 101 ? -2.085 0.868 -0.379 1.00 87.25 101 SER A C 1
ATOM 809 O O . SER A 1 101 ? -2.008 2.026 0.031 1.00 87.25 101 SER A O 1
ATOM 811 N N . THR A 1 102 ? -3.207 0.151 -0.315 1.00 87.88 102 THR A N 1
ATOM 812 C CA . THR A 1 102 ? -4.459 0.652 0.267 1.00 87.88 102 THR A CA 1
ATOM 813 C C . THR A 1 102 ? -4.961 -0.326 1.320 1.00 87.88 102 THR A C 1
ATOM 815 O O . THR A 1 102 ? -5.145 -1.503 1.023 1.00 87.88 102 THR A O 1
ATOM 818 N N . ALA A 1 103 ? -5.206 0.166 2.532 1.00 85.38 103 ALA A N 1
ATOM 819 C CA . ALA A 1 103 ? -5.855 -0.589 3.597 1.00 85.38 103 ALA A CA 1
ATOM 820 C C . ALA A 1 103 ? -7.285 -0.088 3.819 1.00 85.38 103 ALA A C 1
ATOM 822 O O . ALA A 1 103 ? -7.550 1.110 3.701 1.00 85.38 103 ALA A O 1
ATOM 823 N N . TYR A 1 104 ? -8.181 -1.004 4.179 1.00 82.81 104 TYR A N 1
ATOM 824 C CA . TYR A 1 104 ? -9.600 -0.751 4.434 1.00 82.81 104 TYR A CA 1
ATOM 825 C C . TYR A 1 104 ? -9.930 -1.081 5.889 1.00 82.81 104 TYR A C 1
ATOM 827 O O . TYR A 1 104 ? -9.371 -2.025 6.454 1.00 82.81 104 TYR A O 1
ATOM 835 N N . LYS A 1 105 ? -10.823 -0.302 6.505 1.00 70.69 105 LYS A N 1
ATOM 836 C CA . LYS A 1 105 ? -11.342 -0.587 7.845 1.00 70.69 105 LYS A CA 1
ATOM 837 C C . LYS A 1 105 ? -12.692 -1.288 7.716 1.00 70.69 105 LYS A C 1
ATOM 839 O O . LYS A 1 105 ? -13.653 -0.650 7.305 1.00 70.69 105 LYS A O 1
ATOM 844 N N . ASN A 1 106 ? -12.744 -2.568 8.076 1.00 61.34 106 ASN A N 1
ATOM 845 C CA . ASN A 1 106 ? -14.012 -3.281 8.259 1.00 61.34 106 ASN A CA 1
ATOM 846 C C . ASN A 1 106 ? -14.708 -2.855 9.555 1.00 61.34 106 ASN A C 1
ATOM 848 O O . ASN A 1 106 ? -13.989 -2.552 10.541 1.00 61.34 106 ASN A O 1
#

pLDDT: mean 74.99, std 15.18, range [42.38, 95.94]

Foldseek 3Di:
DDDDDDDPDDDDPPDPPPDPCLVFPKDWPDWDDDPQDIDTDIDGDGDDVQCPVDQVSVVVSSVVSQVVQQKAWDDKDWDADPNWTKIWTWIAGNVGDIDIDMDTDD

Sequence (106 aa):
MTFQYPGNWSELNETEYKTLDLGSNIEVIFILGIEQTVLTFEKVIPGQNQVLKTLPGWAQTIKSMLPSRGAQFLSEKNLTVAGVDAYQLRFRSNDGYYYTSTAYKN

Secondary structure (DSSP, 8-state):
------TT--------------SSEEEEEEEEEETTEEEEEEEEEPPTT----SHHHHHHHHHHHTGGGT-EEEEEEEEEETTEEEEEEEEE-TTS-EEEEEEE--

Radius of gyration: 14.95 Å; chains: 1; bounding box: 34×32×42 Å